Protein AF-A0A6P0TTR3-F1 (afdb_monomer)

Foldseek 3Di:
DVVVVVVCVVPPDPVRCVVDDDDADPVHPCSVVVVVVVVVVVVVVDD

Mean predicted aligned error: 5.23 Å

Structure (mmCIF, N/CA/C/O backbone):
data_AF-A0A6P0TTR3-F1
#
_entry.id   AF-A0A6P0TTR3-F1
#
loop_
_atom_site.group_PDB
_atom_site.id
_atom_site.type_symbol
_atom_site.label_atom_id
_atom_site.label_alt_id
_atom_site.label_comp_id
_atom_site.label_asym_id
_atom_site.label_entity_id
_atom_site.label_seq_id
_atom_site.pdbx_PDB_ins_code
_atom_site.Cartn_x
_atom_site.Cartn_y
_atom_site.Cartn_z
_atom_site.occupancy
_atom_site.B_iso_or_equiv
_atom_site.auth_seq_id
_atom_site.auth_comp_id
_atom_site.auth_asym_id
_atom_site.auth_atom_id
_atom_site.pdbx_PDB_model_num
ATOM 1 N N . LEU A 1 1 ? 3.843 5.167 -13.581 1.00 85.31 1 LEU A N 1
ATOM 2 C CA . LEU A 1 1 ? 3.945 4.006 -12.659 1.00 85.31 1 LEU A CA 1
ATOM 3 C C . LEU A 1 1 ? 5.222 3.157 -12.801 1.00 85.31 1 LEU A C 1
ATOM 5 O O . LEU A 1 1 ? 5.641 2.653 -11.766 1.00 85.31 1 LEU A O 1
ATOM 9 N N . PRO A 1 2 ? 5.876 2.998 -13.977 1.00 92.38 2 PRO A N 1
ATOM 10 C CA . PRO A 1 2 ? 7.064 2.134 -14.100 1.00 92.38 2 PRO A CA 1
ATOM 11 C C . PRO A 1 2 ? 8.199 2.466 -13.122 1.00 92.38 2 PRO A C 1
ATOM 13 O O . PRO A 1 2 ? 8.722 1.571 -12.468 1.00 92.38 2 PRO A O 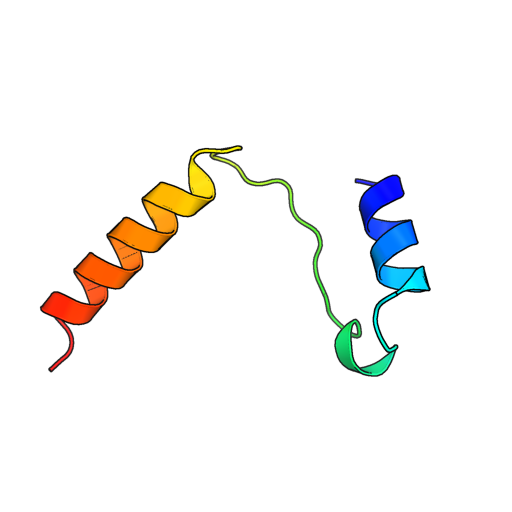1
ATOM 16 N N . LEU A 1 3 ? 8.510 3.755 -12.945 1.00 96.56 3 LEU A N 1
ATOM 17 C CA . LEU A 1 3 ? 9.559 4.198 -12.021 1.00 96.56 3 LEU A CA 1
ATOM 18 C C . LEU A 1 3 ? 9.238 3.862 -10.554 1.00 96.56 3 LEU A C 1
ATOM 20 O O . LEU A 1 3 ? 10.097 3.383 -9.825 1.00 96.56 3 LEU A O 1
ATOM 24 N N . ALA A 1 4 ? 7.984 4.056 -10.135 1.00 95.19 4 ALA A N 1
ATOM 25 C CA . ALA A 1 4 ? 7.540 3.697 -8.789 1.00 95.19 4 ALA A CA 1
ATOM 26 C C . ALA A 1 4 ? 7.614 2.179 -8.552 1.00 95.19 4 ALA A C 1
ATOM 28 O O . ALA A 1 4 ? 8.018 1.750 -7.475 1.00 95.19 4 ALA A O 1
ATOM 29 N N . LYS A 1 5 ? 7.284 1.365 -9.565 1.00 96.12 5 LYS A N 1
ATOM 30 C CA . LYS A 1 5 ? 7.422 -0.096 -9.490 1.00 96.12 5 LYS A CA 1
ATOM 31 C C . LYS A 1 5 ? 8.887 -0.517 -9.320 1.00 96.12 5 LYS A C 1
ATOM 33 O O . LYS A 1 5 ? 9.176 -1.298 -8.421 1.00 96.12 5 LYS A O 1
ATOM 38 N N . ALA A 1 6 ? 9.795 0.047 -10.117 1.00 97.38 6 ALA A N 1
ATOM 39 C CA . ALA A 1 6 ? 11.227 -0.231 -10.003 1.00 97.38 6 ALA A CA 1
ATOM 40 C C . ALA A 1 6 ? 11.773 0.139 -8.612 1.00 97.38 6 ALA A C 1
ATOM 42 O O . ALA A 1 6 ? 12.565 -0.598 -8.027 1.00 97.38 6 ALA A O 1
ATOM 43 N N . GLU A 1 7 ? 11.308 1.251 -8.039 1.00 98.12 7 GLU A N 1
ATOM 44 C CA . GLU A 1 7 ? 11.749 1.676 -6.711 1.00 98.12 7 GLU A CA 1
ATOM 45 C C . GLU A 1 7 ? 11.231 0.763 -5.591 1.00 98.12 7 GLU A C 1
ATOM 47 O O . GLU A 1 7 ? 11.972 0.450 -4.656 1.00 98.12 7 GLU A O 1
ATOM 52 N N . ILE A 1 8 ? 9.992 0.275 -5.710 1.00 97.62 8 ILE A N 1
ATOM 53 C CA . ILE A 1 8 ? 9.438 -0.746 -4.812 1.00 97.62 8 ILE A CA 1
ATOM 54 C C . ILE A 1 8 ? 10.266 -2.032 -4.900 1.00 97.62 8 ILE A C 1
ATOM 56 O O . ILE A 1 8 ? 10.635 -2.593 -3.872 1.00 97.62 8 ILE A O 1
ATOM 60 N N . GLU A 1 9 ? 10.595 -2.489 -6.10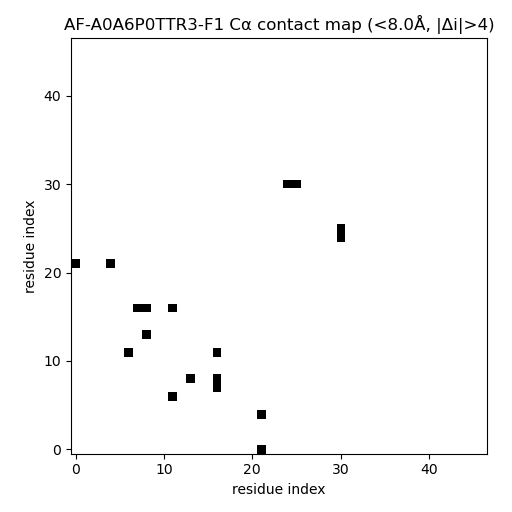8 1.00 96.44 9 GLU A N 1
ATOM 61 C CA . GLU A 1 9 ? 11.391 -3.705 -6.314 1.00 96.44 9 GLU A CA 1
ATOM 62 C C . GLU A 1 9 ? 12.801 -3.593 -5.726 1.00 96.44 9 GLU A C 1
ATOM 64 O O . GLU A 1 9 ? 13.323 -4.586 -5.217 1.00 96.44 9 GLU A O 1
ATOM 69 N N . ARG A 1 10 ? 13.385 -2.388 -5.756 1.00 98.06 10 ARG A N 1
ATOM 70 C CA . ARG A 1 10 ? 14.728 -2.108 -5.241 1.00 98.06 10 ARG A CA 1
ATOM 71 C C . ARG A 1 10 ? 14.781 -1.937 -3.724 1.00 98.06 10 ARG A C 1
ATOM 73 O O . ARG A 1 10 ? 15.762 -2.346 -3.111 1.00 98.06 10 ARG A O 1
ATOM 80 N N . ARG A 1 11 ? 13.788 -1.273 -3.122 1.00 98.12 11 ARG A N 1
ATOM 81 C CA . ARG A 1 11 ? 13.846 -0.865 -1.704 1.00 98.12 11 ARG A CA 1
ATOM 82 C C . ARG A 1 11 ? 13.007 -1.717 -0.761 1.00 98.12 11 ARG A C 1
ATOM 84 O O . ARG A 1 11 ? 13.284 -1.719 0.435 1.00 98.12 11 ARG A O 1
ATOM 91 N N . VAL A 1 12 ? 11.974 -2.391 -1.257 1.00 97.44 12 VAL A N 1
ATOM 92 C CA . VAL A 1 12 ? 11.041 -3.139 -0.409 1.00 97.44 12 VAL A CA 1
ATOM 93 C C . VAL A 1 12 ? 11.444 -4.608 -0.385 1.00 97.44 12 VAL A C 1
ATOM 95 O O . VAL A 1 12 ? 11.607 -5.239 -1.433 1.00 97.44 12 VAL A O 1
ATOM 98 N N . LEU A 1 13 ? 11.584 -5.156 0.826 1.00 97.94 13 LEU A N 1
ATOM 99 C CA . LEU A 1 13 ? 11.820 -6.583 1.054 1.00 97.94 13 LEU A CA 1
ATOM 100 C C . LEU A 1 13 ? 10.820 -7.422 0.257 1.00 97.94 13 LEU A C 1
ATOM 102 O O . LEU A 1 13 ? 9.636 -7.088 0.193 1.00 97.94 13 LEU A O 1
ATOM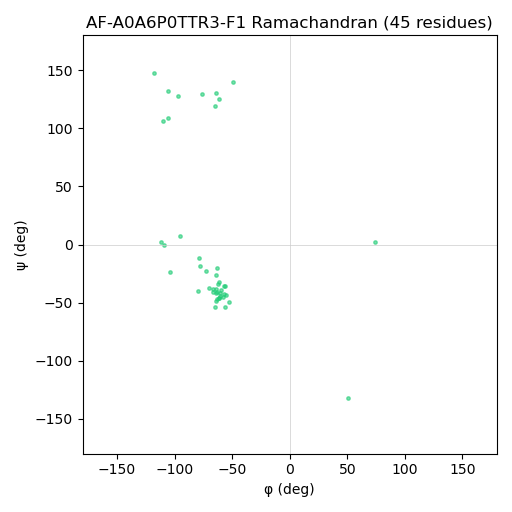 106 N N . LEU A 1 14 ? 11.288 -8.530 -0.326 1.00 96.94 14 LEU A N 1
ATOM 107 C CA . LEU A 1 14 ? 10.464 -9.379 -1.188 1.00 96.94 14 LEU A CA 1
ATOM 108 C C . LEU A 1 14 ? 9.156 -9.781 -0.496 1.00 96.94 14 LEU A C 1
ATOM 110 O O . LEU A 1 14 ? 8.089 -9.565 -1.062 1.00 96.94 14 LEU A O 1
ATOM 114 N N . SER A 1 15 ? 9.234 -10.277 0.742 1.00 97.50 15 SER A N 1
ATOM 115 C CA . SER A 1 15 ? 8.071 -10.684 1.540 1.00 97.50 15 SER A CA 1
ATOM 116 C C . SER A 1 15 ?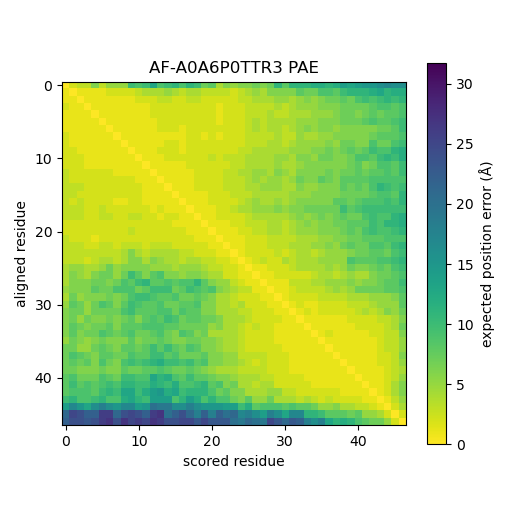 7.045 -9.564 1.729 1.00 97.50 15 SER A C 1
ATOM 118 O O . SER A 1 15 ? 5.848 -9.826 1.688 1.00 97.50 15 SER A O 1
ATOM 120 N N . SER A 1 16 ? 7.492 -8.315 1.871 1.00 96.56 16 SER A N 1
ATOM 121 C CA . SER A 1 16 ? 6.627 -7.145 2.056 1.00 96.56 16 SER A CA 1
ATOM 122 C C . SER A 1 16 ? 5.966 -6.648 0.768 1.00 96.56 16 SER A C 1
ATOM 124 O O . SER A 1 16 ? 4.998 -5.895 0.842 1.00 96.56 16 SER A O 1
ATOM 126 N N . ARG A 1 17 ? 6.475 -7.030 -0.413 1.00 96.50 17 ARG A N 1
ATOM 127 C CA . ARG A 1 17 ? 5.905 -6.628 -1.714 1.00 96.50 17 ARG A CA 1
ATOM 128 C C . ARG A 1 17 ? 5.209 -7.757 -2.472 1.00 96.50 17 ARG A C 1
ATOM 130 O O . ARG A 1 17 ? 4.690 -7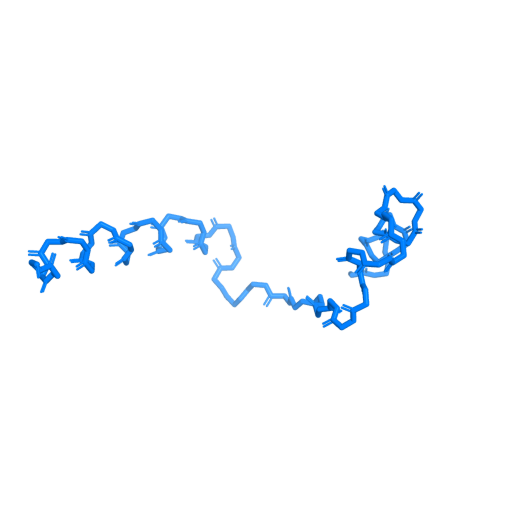.516 -3.563 1.00 96.50 17 ARG A O 1
ATOM 137 N N . LEU A 1 18 ? 5.180 -8.973 -1.927 1.00 96.19 18 LEU A N 1
ATOM 138 C CA . LEU A 1 18 ? 4.358 -10.052 -2.472 1.00 96.19 18 LEU A CA 1
ATOM 139 C C . LEU A 1 18 ? 2.879 -9.647 -2.401 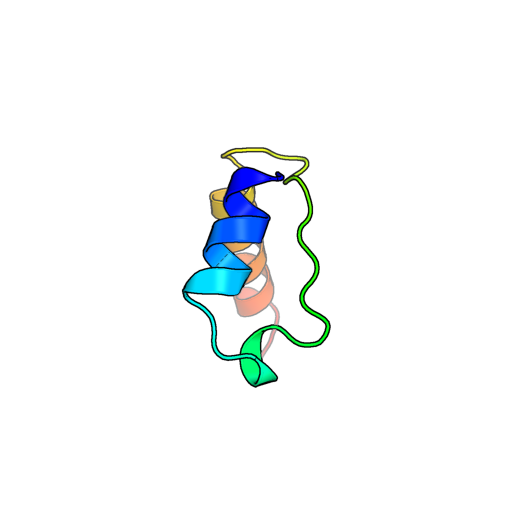1.00 96.19 18 LEU A C 1
ATOM 141 O O . LEU A 1 18 ? 2.382 -9.258 -1.351 1.00 96.19 18 LEU A O 1
ATOM 145 N N . GLY A 1 19 ? 2.186 -9.696 -3.539 1.00 94.69 19 GLY A N 1
ATOM 146 C CA . GLY A 1 19 ? 0.775 -9.305 -3.638 1.00 94.69 19 GLY A CA 1
ATOM 147 C C . GLY A 1 19 ? 0.499 -7.795 -3.596 1.00 94.69 19 GLY A C 1
ATOM 148 O O . GLY A 1 19 ? -0.662 -7.398 -3.678 1.00 94.69 19 GLY A O 1
ATOM 149 N N . LEU A 1 20 ? 1.527 -6.942 -3.513 1.00 95.75 20 LEU A N 1
ATOM 150 C CA . LEU A 1 20 ? 1.358 -5.488 -3.541 1.00 95.75 20 LEU A CA 1
ATOM 151 C C . LEU A 1 20 ? 0.780 -5.033 -4.892 1.00 95.75 20 LEU A C 1
ATOM 153 O O . LEU A 1 20 ? 1.312 -5.358 -5.954 1.00 95.75 20 LEU A O 1
ATOM 157 N N . GLN A 1 21 ? -0.272 -4.215 -4.848 1.00 93.81 21 GLN A N 1
ATOM 158 C CA . GLN A 1 21 ? -0.873 -3.599 -6.030 1.00 93.81 21 GLN A CA 1
ATOM 159 C C . GLN A 1 21 ? -0.518 -2.112 -6.106 1.00 93.81 21 GLN A C 1
ATOM 161 O O . GLN A 1 21 ? -0.671 -1.375 -5.134 1.00 93.81 21 GLN A O 1
ATOM 166 N N . LEU A 1 22 ? -0.076 -1.658 -7.281 1.00 93.38 22 LEU A N 1
ATOM 167 C CA . LEU A 1 22 ? 0.215 -0.252 -7.554 1.00 93.38 22 LEU A CA 1
ATOM 168 C C . LEU A 1 22 ? -0.894 0.340 -8.430 1.00 93.38 22 LEU A C 1
ATOM 170 O O . LEU A 1 22 ? -0.987 0.025 -9.615 1.00 93.38 22 LEU A O 1
ATOM 174 N N . LEU A 1 23 ? -1.721 1.203 -7.842 1.00 90.25 23 LEU A N 1
ATOM 175 C CA . LEU A 1 23 ? -2.882 1.815 -8.491 1.00 90.25 23 LEU A CA 1
ATOM 176 C C . LEU A 1 23 ? -2.728 3.337 -8.553 1.00 90.25 23 LEU A C 1
ATOM 178 O O . LEU A 1 23 ? -2.164 3.955 -7.651 1.00 90.25 23 LEU A O 1
ATOM 182 N N . THR A 1 24 ? -3.267 3.956 -9.602 1.00 88.69 24 THR A N 1
ATOM 183 C CA . THR A 1 24 ? -3.356 5.419 -9.681 1.00 88.69 24 THR A CA 1
ATOM 184 C C . THR A 1 24 ? -4.483 5.917 -8.780 1.00 88.69 24 THR A C 1
ATOM 186 O O . THR A 1 24 ? -5.619 5.446 -8.870 1.00 88.69 24 THR A O 1
ATOM 189 N N . ALA A 1 25 ? -4.191 6.903 -7.931 1.00 89.06 25 ALA A N 1
ATOM 190 C CA . ALA A 1 25 ? -5.205 7.542 -7.105 1.00 89.06 25 ALA A CA 1
ATOM 191 C C . ALA A 1 25 ? -6.222 8.288 -7.984 1.00 89.06 25 ALA A C 1
ATOM 193 O O . ALA A 1 25 ? -5.870 9.243 -8.674 1.00 89.06 25 ALA A O 1
ATOM 194 N N . LYS A 1 26 ? -7.500 7.891 -7.919 1.00 90.06 26 LYS A N 1
ATOM 195 C CA . LYS A 1 26 ? -8.587 8.541 -8.679 1.00 90.06 26 LYS A CA 1
ATOM 196 C C . LYS A 1 26 ? -8.776 10.014 -8.311 1.00 90.06 26 LYS A C 1
ATOM 198 O O . LYS A 1 26 ? -9.152 10.810 -9.157 1.00 90.06 26 LYS A O 1
ATOM 203 N N . LEU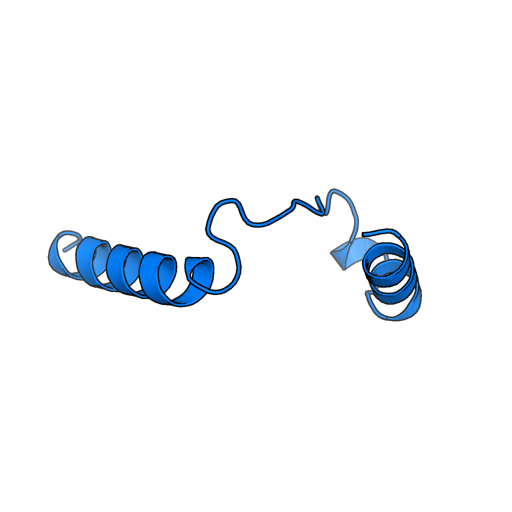 A 1 27 ? -8.507 10.363 -7.054 1.00 92.00 27 LEU A N 1
ATOM 204 C CA . LEU A 1 27 ? -8.629 11.728 -6.533 1.00 92.00 27 LEU A CA 1
ATOM 205 C C . LEU A 1 27 ? -7.294 12.493 -6.558 1.00 92.00 27 LEU A C 1
ATOM 207 O O . LEU A 1 27 ? -7.199 13.577 -5.985 1.00 92.00 27 LEU A O 1
ATOM 211 N N . GLY A 1 28 ? -6.248 11.924 -7.172 1.00 88.06 28 GLY A N 1
ATOM 212 C CA . GLY A 1 28 ? -4.906 12.506 -7.180 1.00 88.06 28 GLY A CA 1
ATOM 213 C C . GLY A 1 28 ? -4.436 12.885 -5.771 1.00 88.06 28 GLY A C 1
ATOM 214 O O . GLY A 1 28 ? -4.594 12.114 -4.822 1.00 88.06 28 GLY A O 1
ATOM 215 N N . ASN A 1 29 ? -3.919 14.106 -5.629 1.00 88.06 29 ASN A N 1
ATOM 216 C CA . ASN A 1 29 ? -3.402 14.641 -4.364 1.00 88.06 29 ASN A CA 1
ATOM 217 C C . ASN A 1 29 ? -4.473 14.778 -3.266 1.00 88.06 29 ASN A C 1
ATOM 219 O O . ASN A 1 29 ? -4.136 14.804 -2.084 1.00 88.06 29 ASN A O 1
ATOM 223 N N . HIS A 1 30 ? -5.763 14.813 -3.620 1.00 92.25 30 HIS A N 1
ATOM 224 C CA . HIS A 1 30 ? -6.847 14.901 -2.638 1.00 92.25 30 HIS A CA 1
ATOM 225 C C . HIS A 1 30 ? -7.168 13.559 -1.969 1.00 92.25 30 HIS A C 1
ATOM 227 O O . HIS A 1 30 ? -7.878 13.535 -0.964 1.00 92.25 30 HIS A O 1
ATOM 233 N N . ALA A 1 31 ? -6.636 12.438 -2.472 1.00 91.56 31 ALA A N 1
ATOM 234 C CA . ALA A 1 31 ? -6.900 11.122 -1.892 1.00 91.56 31 ALA A CA 1
ATOM 235 C C . ALA A 1 31 ? -6.510 11.041 -0.404 1.00 91.56 31 ALA A C 1
ATOM 237 O O . ALA A 1 31 ? -7.222 10.411 0.375 1.00 91.56 31 ALA A O 1
ATOM 238 N N . GLY A 1 32 ? -5.429 11.723 -0.001 1.00 89.62 32 GLY A N 1
ATOM 239 C CA . GLY A 1 32 ? -4.976 11.761 1.392 1.00 89.62 32 GLY A CA 1
ATOM 240 C C . GLY A 1 32 ? -5.970 12.453 2.326 1.00 89.62 32 GLY A C 1
ATOM 241 O O . GLY A 1 32 ? -6.405 11.854 3.306 1.00 89.62 32 GLY A O 1
ATOM 242 N N . ILE A 1 33 ? -6.383 13.686 2.001 1.00 94.62 33 ILE A N 1
ATOM 243 C CA . ILE A 1 33 ? -7.300 14.455 2.859 1.00 94.62 33 ILE A CA 1
ATOM 244 C C . ILE A 1 33 ? -8.689 13.814 2.932 1.00 94.62 33 ILE A C 1
ATOM 246 O O . ILE A 1 33 ? -9.279 13.737 4.006 1.00 94.62 33 ILE A O 1
ATOM 250 N N . VAL A 1 34 ? -9.183 13.273 1.814 1.00 94.38 34 VAL A N 1
ATOM 251 C CA . VAL A 1 34 ? -10.469 12.562 1.779 1.00 94.38 34 VAL A CA 1
ATOM 252 C C . VAL A 1 34 ? -10.399 11.270 2.597 1.00 94.38 34 VAL A C 1
ATOM 254 O O . VAL A 1 34 ? -11.332 10.958 3.335 1.00 94.38 34 VAL A O 1
ATOM 257 N N . GLY A 1 35 ? -9.287 10.533 2.517 1.00 92.50 35 GLY A N 1
ATOM 258 C CA . GLY A 1 35 ? -9.056 9.349 3.345 1.00 92.50 35 GLY A CA 1
ATOM 259 C C . GLY A 1 35 ? -9.029 9.678 4.838 1.00 92.50 35 GLY A C 1
ATOM 260 O O . GLY A 1 35 ? -9.713 9.017 5.616 1.00 92.50 35 GLY A O 1
ATOM 261 N N . ALA A 1 36 ? -8.310 10.732 5.230 1.00 94.12 36 ALA A N 1
ATOM 262 C CA . ALA A 1 36 ? -8.258 11.195 6.616 1.00 94.12 36 ALA A CA 1
ATOM 263 C C . ALA A 1 36 ? -9.643 11.615 7.138 1.00 94.12 36 ALA A C 1
ATOM 265 O O . ALA A 1 36 ? -10.041 11.192 8.222 1.00 94.12 36 ALA A O 1
ATOM 266 N N . ALA A 1 37 ? -10.413 12.368 6.345 1.00 94.81 37 ALA A N 1
ATOM 267 C CA . ALA A 1 37 ? -11.784 12.740 6.693 1.00 94.81 37 ALA A CA 1
ATOM 268 C C . ALA A 1 37 ? -12.685 11.507 6.867 1.00 94.81 37 ALA A C 1
ATOM 270 O O . ALA A 1 37 ? -13.451 11.437 7.826 1.00 94.81 37 ALA A O 1
ATOM 271 N N . LYS A 1 38 ? -12.558 10.499 5.991 1.00 95.00 38 LYS A N 1
ATOM 272 C CA . LYS A 1 38 ? -13.304 9.237 6.109 1.00 95.00 38 LYS A CA 1
ATOM 273 C C . LYS A 1 38 ? -12.939 8.467 7.379 1.00 95.00 38 LYS A C 1
ATOM 275 O O . LYS A 1 38 ? -13.830 7.905 8.008 1.00 95.00 38 LYS A O 1
ATOM 280 N N . LEU A 1 39 ? -11.657 8.422 7.744 1.00 93.44 39 LEU A N 1
ATOM 281 C CA . LEU A 1 39 ? -11.204 7.765 8.972 1.00 93.44 39 LEU A CA 1
ATOM 282 C C . LEU A 1 39 ? -11.760 8.472 10.209 1.00 93.44 39 LEU A C 1
ATOM 284 O O . LEU A 1 39 ? -12.359 7.813 11.050 1.00 93.44 39 LEU A O 1
ATOM 288 N N . ALA A 1 40 ? -11.639 9.802 10.274 1.00 95.00 40 ALA A N 1
ATOM 289 C CA . ALA A 1 40 ? -12.202 10.595 11.364 1.00 95.00 40 ALA A CA 1
ATOM 290 C C . ALA A 1 40 ? -13.719 10.396 11.475 1.00 95.00 40 ALA A C 1
ATOM 292 O O . ALA A 1 40 ? -14.223 10.145 12.564 1.00 95.00 40 ALA A O 1
ATOM 293 N N . TRP A 1 41 ? -14.430 10.426 10.341 1.00 95.38 41 TRP A N 1
ATOM 294 C CA . TRP A 1 41 ? -15.856 10.115 10.289 1.00 95.38 41 TRP A CA 1
ATOM 295 C C . TRP A 1 41 ? -16.135 8.724 10.864 1.00 95.38 41 TRP A C 1
ATOM 297 O O . TRP A 1 41 ? -16.912 8.610 11.798 1.00 95.38 41 TRP A O 1
ATOM 307 N N . ALA A 1 42 ? -15.472 7.671 10.375 1.00 95.69 42 ALA A N 1
ATOM 308 C CA . ALA A 1 42 ? -15.677 6.306 10.867 1.00 95.69 42 ALA A CA 1
ATOM 309 C C . ALA A 1 42 ? -15.426 6.176 12.380 1.00 95.69 42 ALA A C 1
ATOM 311 O O . ALA A 1 42 ? -16.228 5.555 13.075 1.00 95.69 42 ALA A O 1
ATOM 312 N N . SER A 1 43 ? -14.371 6.803 12.905 1.00 93.88 43 SER A N 1
ATOM 313 C CA . SER A 1 43 ? -14.059 6.787 14.339 1.00 93.88 43 SER A CA 1
ATOM 314 C C . SER A 1 43 ? -15.116 7.471 15.211 1.00 93.88 43 SER A C 1
ATOM 316 O O . SER A 1 43 ? -15.263 7.087 16.363 1.00 93.88 43 SER A O 1
ATOM 318 N N . LEU A 1 44 ? -15.880 8.437 14.688 1.00 92.88 44 LEU A N 1
ATOM 319 C CA . LEU A 1 44 ? -16.990 9.055 15.430 1.00 92.88 44 LEU A CA 1
ATOM 320 C C . LEU A 1 44 ? -18.206 8.128 15.578 1.00 92.88 44 LEU A C 1
ATOM 322 O O . LEU A 1 44 ? -19.013 8.331 16.481 1.00 92.88 44 LEU A O 1
ATOM 326 N N . TYR A 1 45 ? -18.353 7.133 14.697 1.00 87.19 45 TYR A N 1
ATOM 327 C CA . TYR A 1 45 ? -19.512 6.228 14.664 1.00 87.19 45 TYR A CA 1
ATOM 328 C C . TYR A 1 45 ? -19.181 4.783 15.053 1.00 87.19 45 TYR A C 1
ATOM 330 O O . TYR A 1 45 ? -20.067 3.930 15.022 1.00 87.19 45 TYR A O 1
AT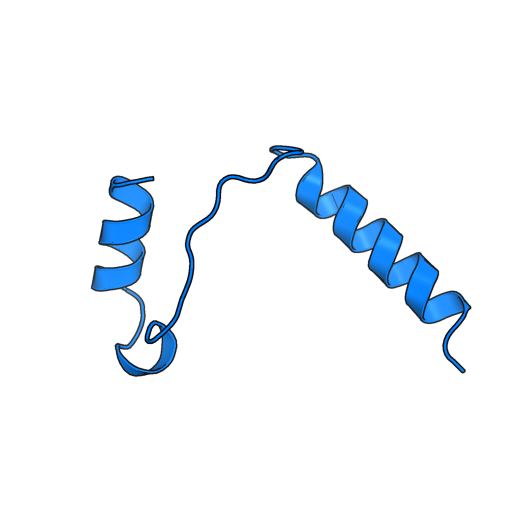OM 338 N N . THR A 1 46 ? -17.930 4.492 15.411 1.00 69.75 46 THR A N 1
ATOM 339 C CA . THR A 1 46 ? -17.518 3.166 15.886 1.00 69.75 46 THR A CA 1
ATOM 340 C C . THR A 1 46 ? -17.194 3.290 17.375 1.00 69.75 46 THR A C 1
ATOM 342 O O . THR A 1 46 ? -16.195 3.913 17.724 1.00 69.75 46 THR A O 1
ATOM 345 N N . ASN A 1 47 ? -18.085 2.768 18.225 1.00 56.47 47 ASN A N 1
ATOM 346 C CA . ASN A 1 47 ? -17.971 2.722 19.690 1.00 56.47 47 ASN A CA 1
ATOM 347 C C . ASN A 1 47 ? -17.411 1.363 20.121 1.00 56.47 47 ASN A C 1
ATOM 349 O O . ASN A 1 47 ? -17.951 0.351 19.615 1.00 56.47 47 ASN A O 1
#

Radius of gyration: 15.05 Å; Cα contacts (8 Å, |Δi|>4): 9; chains: 1; bounding box: 34×26×34 Å

Secondary structure (DSSP, 8-state):
-HHHHHHHHHHS-HHHHTT------TTGGGHHHHHHHHHHHHHHH--

pLDDT: mean 92.61, std 7.13, range [56.47, 98.12]

Solvent-accessible surface area (backbone atoms only — not comparable to full-atom values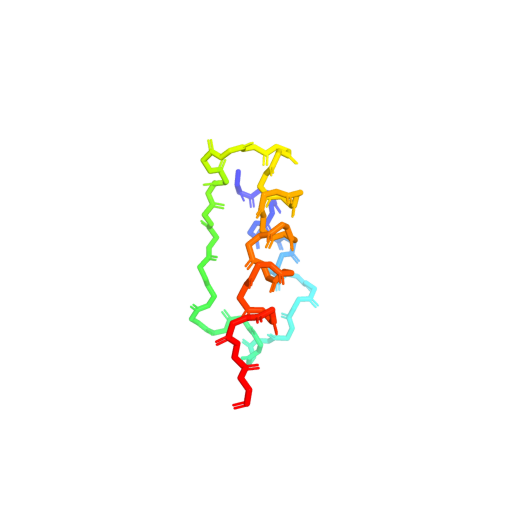): 3077 Å² total; per-residue (Å²): 106,71,70,61,52,53,49,45,69,74,73,44,56,67,82,80,50,64,89,65,81,92,78,82,61,90,58,52,86,50,44,60,61,54,49,51,52,50,49,55,53,49,58,76,74,59,130

Sequence (47 aa):
LPLAKAEIERRVLLSSRLGLQLLTAKLGNHAGIVGAAKLAWASLYTN